Protein AF-A0A920LIP2-F1 (afdb_monomer_lite)

Structure (mmCIF, N/CA/C/O backbone):
data_AF-A0A920LIP2-F1
#
_entry.id   AF-A0A920LIP2-F1
#
loop_
_atom_site.group_PDB
_atom_site.id
_atom_site.type_symbol
_atom_site.label_atom_id
_atom_site.label_alt_id
_atom_site.label_comp_id
_atom_site.label_asym_id
_atom_site.label_entity_id
_atom_site.label_seq_id
_atom_site.pdbx_PDB_ins_code
_atom_site.Cartn_x
_atom_site.Cartn_y
_atom_site.Cartn_z
_atom_site.occupancy
_atom_site.B_iso_or_equiv
_atom_site.auth_seq_id
_atom_site.auth_comp_id
_atom_site.auth_asym_id
_atom_site.auth_atom_id
_atom_site.pdbx_PDB_model_num
ATOM 1 N N . MET A 1 1 ? -0.247 4.190 12.096 1.00 73.62 1 MET A N 1
ATOM 2 C CA . MET A 1 1 ? -0.375 3.241 13.227 1.00 73.62 1 MET A CA 1
ATOM 3 C C . MET A 1 1 ? -1.594 2.335 13.098 1.00 73.62 1 MET A C 1
ATOM 5 O O . MET A 1 1 ? -1.413 1.140 13.262 1.00 73.62 1 MET A 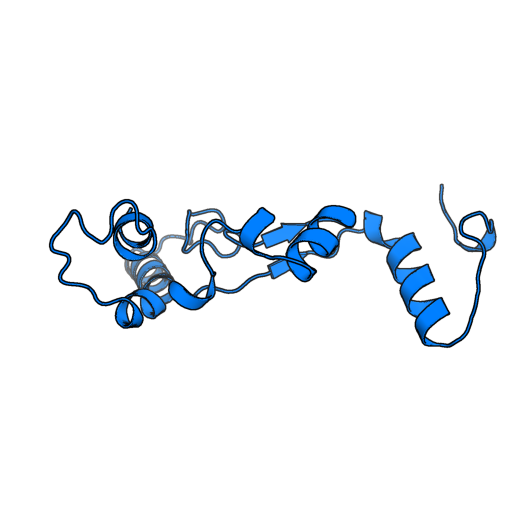O 1
ATOM 9 N N . LEU A 1 2 ? -2.782 2.845 12.743 1.00 88.94 2 LEU A N 1
ATOM 10 C CA . LEU A 1 2 ? -4.010 2.035 12.618 1.00 88.94 2 LEU A CA 1
ATOM 11 C C . LEU A 1 2 ? -3.880 0.755 11.755 1.00 88.94 2 LEU A C 1
ATOM 13 O O . LEU A 1 2 ? -4.236 -0.306 12.261 1.00 88.94 2 LEU A O 1
ATOM 17 N N . PRO A 1 3 ? -3.289 0.776 10.537 1.00 92.19 3 PRO A N 1
ATOM 18 C CA . PRO A 1 3 ? -3.136 -0.449 9.744 1.00 92.19 3 PRO A CA 1
ATOM 19 C C . PRO A 1 3 ? -2.330 -1.537 10.444 1.00 92.19 3 PRO A C 1
ATOM 21 O O . PRO A 1 3 ? -2.672 -2.708 10.366 1.00 92.19 3 PRO A O 1
ATOM 24 N N . THR A 1 4 ? -1.277 -1.150 11.169 1.00 93.44 4 THR A N 1
ATOM 25 C CA . THR A 1 4 ? -0.441 -2.086 11.925 1.00 93.44 4 THR A CA 1
ATOM 26 C C . THR A 1 4 ? -1.259 -2.827 12.981 1.00 93.44 4 THR A C 1
ATOM 28 O O . THR A 1 4 ? -1.069 -4.026 13.157 1.00 93.44 4 THR A O 1
ATOM 31 N N . LEU A 1 5 ? -2.151 -2.116 13.677 1.00 92.75 5 LEU A N 1
ATOM 32 C CA . LEU A 1 5 ? -2.963 -2.675 14.759 1.00 92.75 5 LEU A CA 1
ATOM 33 C C . LEU A 1 5 ? -4.027 -3.644 14.237 1.00 92.75 5 LEU A C 1
ATOM 35 O O . LEU A 1 5 ? -4.308 -4.637 14.891 1.00 92.75 5 LEU A O 1
ATOM 39 N N . ILE A 1 6 ? -4.579 -3.376 13.052 1.00 92.75 6 ILE A N 1
ATOM 40 C CA . ILE A 1 6 ? -5.665 -4.168 12.459 1.00 92.75 6 ILE A CA 1
ATOM 41 C C . ILE A 1 6 ? -5.133 -5.367 11.656 1.00 92.75 6 ILE A C 1
ATOM 43 O O . ILE A 1 6 ? -5.713 -6.453 11.697 1.00 92.75 6 ILE A O 1
ATOM 47 N N . LEU A 1 7 ? -4.046 -5.183 10.899 1.00 92.94 7 LEU A N 1
ATOM 48 C CA . LEU A 1 7 ? -3.582 -6.168 9.913 1.00 92.94 7 LEU A CA 1
ATOM 49 C C . LEU A 1 7 ? -2.562 -7.166 10.458 1.00 92.94 7 LEU A C 1
ATOM 51 O O . LEU A 1 7 ? -2.397 -8.226 9.864 1.00 92.94 7 LEU A O 1
ATOM 55 N N . LYS A 1 8 ? -1.861 -6.851 11.553 1.00 92.12 8 LYS A N 1
ATOM 56 C CA . LYS A 1 8 ? -0.850 -7.756 12.112 1.00 92.12 8 LYS A CA 1
ATOM 57 C C . LYS A 1 8 ? -1.410 -8.527 13.298 1.00 92.12 8 LYS A C 1
ATOM 59 O O . LYS A 1 8 ? -1.769 -7.929 14.312 1.00 92.12 8 LYS A O 1
ATOM 64 N N . ASP A 1 9 ? -1.360 -9.853 13.206 1.00 89.12 9 ASP A N 1
ATOM 65 C CA . ASP A 1 9 ? -1.885 -10.784 14.218 1.00 89.12 9 ASP A CA 1
ATOM 66 C C . ASP A 1 9 ? -1.311 -10.548 15.621 1.00 89.12 9 ASP A C 1
ATOM 68 O O . ASP A 1 9 ? -1.986 -10.729 16.630 1.00 89.12 9 ASP A O 1
ATOM 72 N N . MET A 1 10 ? -0.073 -10.051 15.699 1.00 89.81 10 MET A N 1
ATOM 73 C CA . MET A 1 10 ? 0.574 -9.703 16.967 1.00 89.81 10 MET A CA 1
ATOM 74 C C . MET A 1 10 ? -0.123 -8.568 17.748 1.00 89.81 10 MET A C 1
ATOM 76 O O . MET A 1 10 ? 0.168 -8.397 18.938 1.00 89.81 10 MET A O 1
ATOM 80 N N . TYR A 1 11 ? -0.989 -7.784 17.091 1.00 89.81 11 TYR A N 1
ATOM 81 C CA . TYR A 1 11 ? -1.704 -6.638 17.663 1.00 89.81 11 TYR A CA 1
ATOM 82 C C . TYR A 1 11 ? -3.228 -6.750 17.552 1.00 89.81 11 TYR A C 1
ATOM 84 O O . TYR A 1 11 ? -3.909 -6.309 18.473 1.00 89.81 11 TYR A O 1
ATOM 92 N N . SER A 1 12 ? -3.765 -7.345 16.485 1.00 87.06 12 SER A N 1
ATOM 93 C CA . SER A 1 12 ? -5.210 -7.339 16.202 1.00 87.06 12 SER A CA 1
ATOM 94 C C . SER A 1 12 ? -6.065 -8.014 17.277 1.00 87.06 12 SER A C 1
ATOM 96 O O . SER A 1 12 ? -7.210 -7.624 17.467 1.00 87.06 12 SER A O 1
ATOM 98 N N . GLY A 1 13 ? -5.508 -8.970 18.029 1.00 86.62 13 GLY A N 1
ATOM 99 C CA . GLY A 1 13 ? -6.180 -9.603 19.172 1.00 86.62 13 GLY A CA 1
ATOM 100 C C . GLY A 1 13 ? -5.956 -8.922 20.529 1.00 86.62 13 GLY A C 1
ATOM 101 O O . GLY A 1 13 ? -6.437 -9.426 21.539 1.00 86.62 13 GLY A O 1
ATOM 102 N N . LYS A 1 14 ? -5.185 -7.827 20.591 1.00 91.69 14 LYS A N 1
ATOM 103 C CA . LYS A 1 14 ? -4.798 -7.162 21.855 1.00 91.69 14 LYS A CA 1
ATOM 104 C C . LYS A 1 14 ? -5.561 -5.874 22.140 1.00 91.69 14 LYS A C 1
ATOM 106 O O . LYS A 1 14 ? -5.455 -5.349 23.245 1.00 91.69 14 LYS A O 1
ATOM 111 N N . TYR A 1 15 ? -6.279 -5.355 21.153 1.00 88.38 15 TYR A N 1
ATOM 112 C CA . TYR A 1 15 ? -6.976 -4.082 21.243 1.00 88.38 15 TYR A CA 1
ATOM 113 C C . TYR A 1 15 ? -8.390 -4.235 20.709 1.00 88.38 15 TYR A C 1
ATOM 115 O O . TYR A 1 15 ? -8.603 -4.913 19.706 1.00 88.38 15 TYR A O 1
ATOM 123 N N . ASP A 1 16 ? -9.333 -3.569 21.366 1.00 87.88 16 ASP A N 1
ATOM 124 C CA . ASP A 1 16 ? -10.664 -3.368 20.814 1.00 87.88 16 ASP A CA 1
ATOM 125 C C . ASP A 1 16 ? -10.597 -2.227 19.791 1.00 87.88 16 ASP A C 1
ATOM 127 O O . ASP A 1 16 ? -10.220 -1.099 20.123 1.00 87.88 16 ASP A O 1
ATOM 131 N N . ILE A 1 17 ? -10.857 -2.544 18.523 1.00 88.50 17 ILE A N 1
ATOM 132 C CA . ILE A 1 17 ? -10.735 -1.613 17.400 1.00 88.50 17 ILE A CA 1
ATOM 133 C C . ILE A 1 17 ? -12.087 -1.553 16.700 1.00 88.50 17 ILE A C 1
ATOM 135 O O . ILE A 1 17 ? -12.544 -2.535 16.125 1.00 88.50 17 ILE A O 1
ATOM 139 N N . SER A 1 18 ? -12.695 -0.370 16.695 1.00 90.25 18 SER A N 1
ATOM 140 C CA . SER A 1 18 ? -14.011 -0.120 16.095 1.00 90.25 18 SER A CA 1
ATOM 141 C C . SER A 1 18 ? -14.004 -0.004 14.567 1.00 90.25 18 SER A C 1
ATOM 143 O O . SER A 1 18 ? -15.043 0.259 13.973 1.00 90.25 18 SER A O 1
ATOM 145 N N . ILE A 1 19 ? -12.843 -0.173 13.933 1.00 89.88 19 ILE A N 1
ATOM 146 C CA . ILE A 1 19 ? -12.659 -0.093 12.483 1.00 89.88 19 ILE A CA 1
ATOM 147 C C . ILE A 1 19 ? -12.437 -1.507 11.953 1.00 89.88 19 ILE A C 1
ATOM 149 O O . ILE A 1 19 ? -11.487 -2.191 12.343 1.00 89.88 19 ILE A O 1
ATOM 153 N N . SER A 1 20 ? -13.292 -1.928 11.030 1.00 90.81 20 SER A N 1
ATOM 154 C CA . SER A 1 20 ? -13.184 -3.211 10.343 1.00 90.81 20 SER A CA 1
ATOM 155 C C . SER A 1 20 ? -12.044 -3.233 9.315 1.00 90.81 20 SER A C 1
ATOM 157 O O . SER A 1 20 ? -11.561 -2.203 8.835 1.00 90.81 20 SER A O 1
ATOM 159 N N . LYS A 1 21 ? -11.625 -4.442 8.918 1.00 89.62 21 LYS A N 1
ATOM 160 C CA . LYS A 1 21 ? -10.632 -4.624 7.844 1.00 89.62 21 LYS A CA 1
ATOM 161 C C . LYS A 1 21 ? -11.108 -4.055 6.504 1.00 89.62 21 LYS A C 1
ATOM 163 O O . LYS A 1 21 ? -10.290 -3.546 5.748 1.00 89.62 21 LYS A O 1
ATOM 168 N N . ASP A 1 22 ? -12.406 -4.116 6.214 1.00 92.69 22 ASP A N 1
ATOM 169 C CA . ASP A 1 22 ? -12.951 -3.590 4.959 1.00 92.69 22 ASP A CA 1
ATOM 170 C C . ASP A 1 22 ? -12.967 -2.061 4.923 1.00 92.69 22 ASP A C 1
ATOM 172 O O . ASP A 1 22 ? -12.654 -1.474 3.889 1.00 92.69 22 ASP A O 1
ATOM 176 N N . GLU A 1 23 ? -13.240 -1.399 6.049 1.00 94.12 23 GLU A N 1
ATOM 177 C CA . GLU A 1 23 ? -13.163 0.064 6.141 1.00 94.12 23 GLU A CA 1
ATOM 178 C C . GLU A 1 23 ? -11.741 0.587 5.914 1.00 94.12 23 GLU A C 1
ATOM 180 O O . GLU A 1 23 ? -11.558 1.678 5.365 1.00 94.12 23 GLU A O 1
ATOM 185 N N . LEU A 1 24 ? -10.728 -0.211 6.266 1.00 94.56 24 LEU A N 1
ATOM 186 C CA . LEU A 1 24 ? -9.322 0.133 6.075 1.00 94.56 24 LEU A CA 1
ATOM 187 C C . LEU A 1 24 ? -8.957 0.345 4.596 1.00 94.56 24 LEU A C 1
ATOM 189 O O . LEU A 1 24 ? -8.057 1.135 4.303 1.00 94.56 24 LEU A O 1
ATOM 193 N N . LYS A 1 25 ? -9.707 -0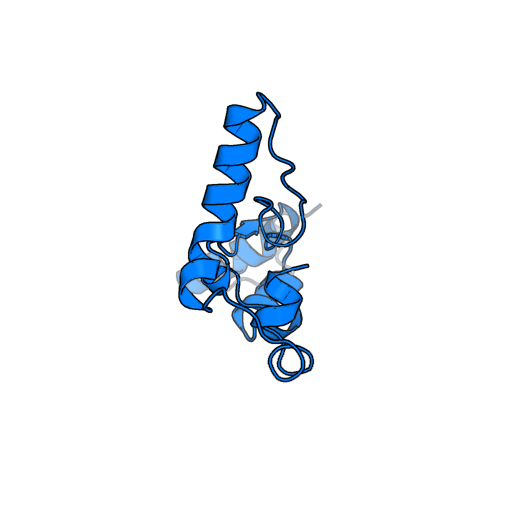.251 3.658 1.00 96.00 25 LYS A N 1
ATOM 194 C CA . LYS A 1 25 ? -9.547 -0.032 2.210 1.00 96.00 25 LYS A CA 1
ATOM 195 C C . LYS A 1 25 ? -9.789 1.419 1.787 1.00 96.00 25 LYS A C 1
ATOM 197 O O . LYS A 1 25 ? -9.370 1.815 0.707 1.00 96.00 25 LYS A O 1
ATOM 202 N N . ASN A 1 26 ? -10.427 2.237 2.623 1.00 96.25 26 ASN A N 1
ATOM 203 C CA . ASN A 1 26 ? -10.642 3.658 2.339 1.00 96.25 26 ASN A CA 1
ATOM 204 C C . ASN A 1 26 ? -9.499 4.553 2.840 1.00 96.25 26 ASN A C 1
ATOM 206 O O . ASN A 1 26 ? -9.516 5.763 2.606 1.00 96.25 26 ASN A O 1
ATOM 210 N N . LEU A 1 27 ? -8.498 3.994 3.529 1.00 96.50 27 LEU A N 1
ATOM 211 C CA . LEU A 1 27 ? -7.499 4.775 4.256 1.00 96.50 27 LEU A CA 1
ATOM 212 C C . LEU A 1 27 ? -6.677 5.698 3.349 1.00 96.50 27 LEU A C 1
ATOM 214 O O . LEU A 1 27 ? -6.460 6.858 3.704 1.00 96.50 27 LEU A O 1
ATOM 218 N N . LYS A 1 28 ? -6.236 5.215 2.179 1.00 96.94 28 LYS A N 1
ATOM 219 C CA . LYS A 1 28 ? -5.524 6.059 1.207 1.00 96.94 28 LYS A CA 1
ATOM 220 C C . LYS A 1 28 ? -6.389 7.235 0.752 1.00 96.94 28 LYS A C 1
ATOM 222 O O . LYS A 1 28 ? -5.933 8.374 0.807 1.00 96.94 28 LYS A O 1
ATOM 227 N N . THR A 1 29 ? -7.631 6.966 0.355 1.00 97.56 29 THR A N 1
ATOM 228 C CA . THR A 1 29 ? -8.581 7.990 -0.104 1.00 97.56 29 THR A CA 1
ATOM 229 C C . THR A 1 29 ? -8.833 9.044 0.969 1.00 97.56 29 THR A C 1
ATOM 231 O O . THR A 1 29 ? -8.770 10.234 0.678 1.00 97.56 29 THR A O 1
ATOM 234 N N . ILE A 1 30 ? -9.041 8.624 2.220 1.00 96.75 30 ILE A N 1
ATOM 235 C CA . ILE A 1 30 ? -9.248 9.535 3.354 1.00 96.75 30 ILE A CA 1
ATOM 236 C C . ILE A 1 30 ? -8.004 10.395 3.604 1.00 96.75 30 ILE A C 1
ATOM 238 O O . ILE A 1 30 ? -8.131 11.594 3.843 1.00 96.75 30 ILE A O 1
ATOM 242 N N . SER A 1 31 ? -6.801 9.815 3.523 1.00 97.06 31 SER A N 1
ATOM 243 C CA . SER A 1 31 ? -5.560 10.583 3.678 1.00 97.06 31 SER A CA 1
ATOM 244 C C . SER A 1 31 ? -5.414 11.654 2.598 1.00 97.06 31 SER A C 1
ATOM 246 O O . SER A 1 31 ? -5.052 12.782 2.918 1.00 97.06 31 SER A O 1
ATOM 248 N N . LEU A 1 32 ? -5.710 11.312 1.339 1.00 97.44 32 LEU A N 1
ATOM 249 C CA . LEU A 1 32 ? -5.659 12.257 0.222 1.00 97.44 32 LEU A CA 1
ATOM 250 C C . LEU A 1 32 ? -6.712 13.361 0.367 1.00 97.44 32 LEU A C 1
ATOM 252 O O . LEU A 1 32 ? -6.396 14.524 0.148 1.00 97.44 32 LEU A O 1
ATOM 256 N N . LEU A 1 33 ? -7.933 13.011 0.784 1.00 98.12 33 LEU A N 1
ATOM 257 C CA . LEU A 1 33 ? -8.999 13.977 1.052 1.00 98.12 33 LEU A CA 1
ATOM 258 C C . LEU A 1 33 ? -8.610 14.955 2.168 1.00 98.12 33 LEU A C 1
ATOM 260 O O . LEU A 1 33 ? -8.861 16.150 2.056 1.00 98.12 33 LEU A O 1
ATOM 264 N N . LEU A 1 34 ? -7.987 14.465 3.241 1.00 97.62 34 LEU A N 1
ATOM 265 C CA . LEU A 1 34 ? -7.511 15.321 4.325 1.00 97.62 34 LEU A CA 1
ATOM 266 C C . LEU A 1 34 ? -6.427 16.293 3.840 1.00 97.62 34 LEU A C 1
ATOM 268 O O . LEU A 1 34 ? -6.464 17.467 4.197 1.00 97.62 34 LEU A O 1
ATOM 272 N N . ASP A 1 35 ? -5.472 15.814 3.040 1.00 97.88 35 ASP A N 1
ATOM 273 C CA . ASP A 1 35 ? -4.442 16.663 2.434 1.00 97.88 35 ASP A CA 1
ATOM 274 C C . ASP A 1 35 ? -5.058 17.750 1.539 1.00 97.88 35 ASP A C 1
ATOM 276 O O . ASP A 1 35 ? -4.666 18.912 1.644 1.00 97.88 35 ASP A O 1
ATOM 280 N N . ASP A 1 36 ? -6.066 17.397 0.737 1.00 97.62 36 ASP A N 1
ATOM 281 C CA . ASP A 1 36 ? -6.799 18.322 -0.134 1.00 97.62 36 ASP A CA 1
ATOM 282 C C . ASP A 1 36 ? -7.542 19.408 0.664 1.00 97.62 36 ASP A C 1
ATOM 284 O O . ASP A 1 36 ? -7.348 20.600 0.427 1.00 97.62 36 ASP A O 1
ATOM 288 N N . ILE A 1 37 ? -8.295 19.016 1.702 1.00 98.31 37 ILE A N 1
ATOM 289 C CA . ILE A 1 37 ? -8.999 19.946 2.608 1.00 98.31 37 ILE A CA 1
ATOM 290 C C . ILE A 1 37 ? -8.023 20.918 3.284 1.00 98.31 37 ILE A C 1
ATOM 292 O O . ILE A 1 37 ? -8.336 22.094 3.475 1.00 98.31 37 ILE A O 1
ATOM 296 N N . LEU A 1 38 ? -6.837 20.435 3.660 1.00 97.69 38 LEU A N 1
ATOM 297 C CA . LEU A 1 38 ? -5.799 21.242 4.300 1.00 97.69 38 LEU A CA 1
ATOM 298 C C . LEU A 1 38 ? -4.959 22.054 3.301 1.00 97.69 38 LEU A C 1
ATOM 300 O O . LEU A 1 38 ? -4.033 22.747 3.726 1.00 97.69 38 LEU A O 1
ATOM 304 N N . ASN A 1 39 ? -5.252 21.968 1.997 1.00 97.44 39 ASN A N 1
ATOM 305 C CA . ASN A 1 39 ? -4.461 22.553 0.916 1.00 97.44 39 ASN A CA 1
ATOM 306 C C . ASN A 1 39 ? -2.965 22.192 1.025 1.00 97.44 39 ASN A C 1
ATOM 308 O O . ASN A 1 39 ? -2.068 23.027 0.866 1.00 97.44 39 ASN A O 1
ATOM 312 N N . ARG A 1 40 ? -2.692 20.930 1.365 1.00 97.38 40 ARG A N 1
ATOM 313 C CA . ARG A 1 40 ? -1.355 20.377 1.569 1.00 97.38 40 ARG A CA 1
ATOM 314 C C . ARG A 1 40 ? -1.038 19.389 0.459 1.00 97.38 40 ARG A C 1
ATOM 316 O O . ARG A 1 40 ? -1.844 18.536 0.114 1.00 97.38 40 ARG A O 1
ATOM 323 N N . GLN A 1 41 ? 0.184 19.444 -0.064 1.00 97.19 41 GLN A N 1
ATOM 324 C CA . GLN A 1 41 ? 0.638 18.421 -1.000 1.00 97.19 41 GLN A CA 1
ATOM 325 C C . GLN A 1 41 ? 0.797 17.064 -0.282 1.00 97.19 41 GLN A C 1
ATOM 327 O O . GLN A 1 41 ? 1.518 17.003 0.721 1.00 97.19 41 GLN A O 1
ATOM 332 N N . PRO A 1 42 ? 0.211 15.968 -0.803 1.00 97.12 42 PRO A N 1
ATOM 333 C CA . PRO A 1 42 ? 0.373 14.649 -0.207 1.00 97.12 42 PRO A CA 1
ATOM 334 C C . PRO A 1 42 ? 1.828 14.181 -0.190 1.00 97.12 42 PRO A C 1
ATOM 336 O O . PRO A 1 42 ? 2.557 14.279 -1.186 1.00 97.12 42 PRO A O 1
ATOM 339 N N . ASN A 1 43 ? 2.254 13.596 0.930 1.00 97.38 43 ASN A N 1
ATOM 340 C CA . ASN A 1 43 ? 3.578 12.994 1.029 1.00 97.38 43 ASN A CA 1
ATOM 341 C C . ASN A 1 43 ? 3.594 11.628 0.326 1.00 97.38 43 ASN A C 1
ATOM 343 O O . ASN A 1 43 ? 3.109 10.620 0.843 1.00 97.38 43 ASN A O 1
ATOM 347 N N . LYS A 1 44 ? 4.247 11.571 -0.837 1.00 96.56 44 LYS A N 1
ATOM 348 C CA . LYS A 1 44 ? 4.362 10.352 -1.653 1.00 96.56 44 LYS A CA 1
ATOM 349 C C . LYS A 1 44 ? 5.036 9.180 -0.928 1.00 96.56 44 LYS A C 1
ATOM 351 O O . LYS A 1 44 ? 4.805 8.041 -1.312 1.00 96.56 44 LYS A O 1
ATOM 356 N N . HIS A 1 45 ? 5.844 9.426 0.100 1.00 96.38 45 HIS A N 1
ATOM 357 C CA . HIS A 1 45 ? 6.562 8.394 0.861 1.00 96.38 45 HIS A CA 1
ATOM 358 C C . HIS A 1 45 ? 5.929 8.093 2.222 1.00 96.38 45 HIS A C 1
ATOM 360 O O . HIS A 1 45 ? 6.508 7.356 3.020 1.00 96.38 45 HIS A O 1
ATOM 366 N N . GLN A 1 46 ? 4.755 8.661 2.510 1.00 96.50 46 GLN A N 1
ATOM 367 C CA . GLN A 1 46 ? 4.066 8.416 3.768 1.00 96.50 46 GLN A CA 1
ATOM 368 C C . GLN A 1 46 ? 3.799 6.913 3.947 1.00 96.50 46 GLN A C 1
ATOM 370 O O . GLN A 1 46 ? 3.266 6.284 3.029 1.00 96.50 46 GLN A O 1
ATOM 375 N N . PRO A 1 47 ? 4.133 6.321 5.111 1.00 96.06 47 PRO A N 1
ATOM 376 C CA . PRO A 1 47 ? 3.871 4.910 5.361 1.00 96.06 47 PRO A CA 1
ATOM 377 C C . PRO A 1 47 ? 2.405 4.562 5.109 1.00 96.06 47 PRO A C 1
ATOM 379 O O . PRO A 1 47 ? 1.514 5.324 5.493 1.00 96.06 47 PRO A O 1
ATOM 382 N N . TYR A 1 48 ? 2.167 3.396 4.507 1.00 96.19 48 TYR A N 1
ATOM 383 C CA . TYR A 1 48 ? 0.853 2.908 4.079 1.00 96.19 48 TYR A CA 1
ATOM 384 C C . TYR A 1 48 ? 0.233 3.713 2.924 1.00 96.19 48 TYR A C 1
ATOM 386 O O . TYR A 1 48 ? 0.070 3.185 1.833 1.00 96.19 48 TYR A O 1
ATOM 394 N N . VAL A 1 49 ? -0.105 4.982 3.119 1.00 97.19 49 VAL A N 1
ATOM 395 C CA . VAL A 1 49 ? -0.971 5.738 2.187 1.00 97.19 49 VAL A CA 1
ATOM 396 C C . VAL A 1 49 ? -0.228 6.462 1.067 1.00 97.19 49 VAL A C 1
ATOM 398 O O . VAL A 1 49 ? -0.835 6.824 0.059 1.00 97.19 49 VAL A O 1
ATOM 401 N N . GLY A 1 50 ? 1.083 6.657 1.219 1.00 97.06 50 GLY A N 1
ATOM 402 C CA . GLY A 1 50 ? 1.908 7.335 0.233 1.00 97.06 50 GLY A CA 1
ATOM 403 C C . GLY A 1 50 ? 1.896 6.610 -1.109 1.00 97.06 50 GLY A C 1
ATOM 404 O O . GLY A 1 50 ? 1.907 5.380 -1.190 1.00 97.06 50 GLY A O 1
ATOM 405 N N . ASP A 1 51 ? 1.913 7.381 -2.191 1.00 94.94 51 ASP A N 1
ATOM 406 C CA . ASP A 1 51 ? 1.898 6.844 -3.549 1.00 94.94 51 ASP A CA 1
ATOM 407 C C . ASP A 1 51 ? 3.071 5.918 -3.883 1.00 94.94 51 ASP A C 1
ATOM 409 O O . ASP A 1 51 ? 2.944 5.086 -4.779 1.00 94.94 51 ASP A O 1
ATOM 413 N N . ASN A 1 52 ? 4.191 6.067 -3.182 1.00 95.19 52 ASN A N 1
ATOM 414 C CA . ASN A 1 52 ? 5.396 5.260 -3.321 1.00 95.19 52 ASN A CA 1
ATOM 415 C C . ASN A 1 52 ? 5.601 4.304 -2.132 1.00 95.19 52 ASN A C 1
ATOM 417 O O . ASN A 1 52 ? 6.660 3.692 -2.034 1.00 95.19 52 ASN A O 1
ATOM 421 N N . ALA A 1 53 ? 4.623 4.163 -1.227 1.00 95.25 53 ALA A N 1
ATOM 422 C CA . ALA A 1 53 ? 4.751 3.322 -0.032 1.00 95.25 53 ALA A CA 1
ATOM 423 C C . ALA A 1 53 ? 4.949 1.830 -0.359 1.00 95.25 53 ALA A C 1
ATOM 425 O O . ALA A 1 53 ? 5.582 1.114 0.412 1.00 95.25 53 ALA A O 1
ATOM 426 N N . PHE A 1 54 ? 4.443 1.389 -1.515 1.00 94.69 54 PHE A N 1
ATOM 427 C CA . PHE A 1 54 ? 4.584 0.031 -2.058 1.00 94.69 54 PHE A CA 1
ATOM 428 C C . PHE A 1 54 ? 5.210 0.058 -3.461 1.00 94.69 54 PHE A C 1
ATOM 430 O O . PHE A 1 54 ? 4.844 -0.719 -4.348 1.00 94.69 54 PHE A O 1
ATOM 437 N N . ALA A 1 55 ? 6.102 1.026 -3.695 1.00 92.19 55 ALA A N 1
ATOM 438 C CA . ALA A 1 55 ? 6.853 1.115 -4.935 1.00 92.19 55 ALA A CA 1
ATOM 439 C C . ALA A 1 55 ? 8.140 0.291 -4.841 1.00 92.19 55 ALA A C 1
ATOM 441 O O . ALA A 1 55 ? 9.000 0.554 -4.002 1.00 92.19 55 ALA A O 1
ATOM 442 N N . HIS A 1 56 ? 8.303 -0.654 -5.761 1.00 89.19 56 HIS A N 1
ATOM 443 C CA . HIS A 1 56 ? 9.489 -1.496 -5.874 1.00 89.19 56 HIS A CA 1
ATOM 444 C C . HIS A 1 56 ? 10.255 -1.110 -7.134 1.00 89.19 56 HIS A C 1
ATOM 446 O O . HIS A 1 56 ? 9.706 -1.132 -8.237 1.00 89.19 56 HIS A O 1
ATOM 452 N N . LYS A 1 57 ? 11.525 -0.731 -6.977 1.00 78.81 57 LYS A N 1
ATOM 453 C CA . LYS A 1 57 ? 12.403 -0.322 -8.079 1.00 78.81 57 LYS A CA 1
ATOM 454 C C . LYS A 1 57 ? 13.551 -1.321 -8.222 1.00 78.81 57 LYS A C 1
ATOM 456 O O . LYS A 1 57 ? 14.305 -1.513 -7.274 1.00 78.81 57 LYS A O 1
ATOM 461 N N . GLY A 1 58 ? 13.732 -1.872 -9.423 1.00 63.19 58 GLY A N 1
ATOM 462 C CA . GLY A 1 58 ? 14.958 -2.584 -9.817 1.00 63.19 58 GLY A CA 1
ATOM 463 C C . GLY A 1 58 ? 14.832 -4.100 -10.019 1.00 63.19 58 GLY A C 1
ATOM 464 O O . GLY A 1 58 ? 14.036 -4.766 -9.369 1.00 63.19 58 GLY A O 1
ATOM 465 N N . GLY A 1 59 ? 15.666 -4.630 -10.921 1.00 68.75 59 GLY A N 1
ATOM 466 C CA . GLY A 1 59 ? 15.668 -6.009 -11.439 1.00 68.75 59 GLY A CA 1
ATOM 467 C C . GLY A 1 59 ? 15.340 -7.131 -10.440 1.00 68.75 59 GLY A C 1
ATOM 468 O O . GLY A 1 59 ? 14.191 -7.567 -10.364 1.00 68.75 59 GLY A O 1
ATOM 469 N N . LEU A 1 60 ? 16.333 -7.645 -9.700 1.00 63.22 60 LEU A N 1
ATOM 470 C CA . LEU A 1 60 ? 16.164 -8.832 -8.838 1.00 63.22 60 LEU A CA 1
ATOM 471 C C . LEU A 1 60 ? 15.086 -8.644 -7.751 1.00 63.22 60 LEU A C 1
ATOM 473 O O . LEU A 1 60 ? 14.340 -9.575 -7.4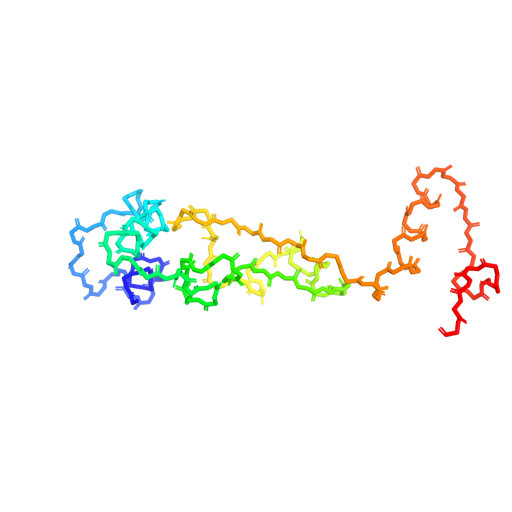60 1.00 63.22 60 LEU A O 1
ATOM 477 N N . HIS A 1 61 ? 14.956 -7.434 -7.195 1.00 67.69 61 HIS A N 1
ATOM 478 C CA . HIS A 1 61 ? 13.950 -7.121 -6.172 1.00 67.69 61 HIS A CA 1
ATOM 479 C C . HIS A 1 61 ? 12.521 -7.232 -6.717 1.00 67.69 61 HIS A C 1
ATOM 481 O O . HIS A 1 61 ? 11.650 -7.781 -6.049 1.00 67.69 61 HIS A O 1
ATOM 487 N N . VAL A 1 62 ? 12.280 -6.793 -7.957 1.00 72.62 62 VAL A N 1
ATOM 488 C CA . VAL A 1 62 ? 10.982 -6.984 -8.621 1.00 72.62 62 VAL A CA 1
ATOM 489 C C . VAL A 1 62 ? 10.697 -8.469 -8.836 1.00 72.62 62 VAL A C 1
ATOM 491 O O . VAL A 1 62 ? 9.573 -8.906 -8.613 1.00 72.62 62 VAL A O 1
ATOM 494 N N . SER A 1 63 ? 11.708 -9.260 -9.204 1.00 69.69 63 SER A N 1
ATOM 495 C CA . SER A 1 63 ? 11.542 -10.709 -9.401 1.00 69.69 63 SER A CA 1
ATOM 496 C C . SER A 1 63 ? 11.134 -11.420 -8.107 1.00 69.69 63 SER A C 1
ATOM 498 O O . SER A 1 63 ? 10.259 -12.285 -8.124 1.00 69.69 63 SER A O 1
ATOM 500 N N . ALA A 1 64 ? 11.721 -11.025 -6.975 1.00 73.00 64 ALA A N 1
ATOM 501 C CA . ALA A 1 64 ? 11.364 -11.566 -5.669 1.00 73.00 64 ALA A CA 1
ATOM 502 C C . ALA A 1 64 ? 9.943 -11.163 -5.240 1.00 73.00 64 ALA A C 1
ATOM 504 O O . ALA A 1 64 ? 9.172 -12.034 -4.849 1.00 73.00 64 ALA A O 1
ATOM 505 N N . VAL A 1 65 ? 9.557 -9.892 -5.417 1.00 79.56 65 VAL A N 1
ATOM 506 C CA . VAL A 1 65 ? 8.189 -9.415 -5.137 1.00 79.56 65 VAL A CA 1
ATOM 507 C C . VAL A 1 65 ? 7.147 -10.119 -6.009 1.00 79.56 65 VAL A C 1
ATOM 509 O O . VAL A 1 65 ? 6.063 -10.427 -5.531 1.00 79.56 65 VAL A O 1
ATOM 512 N N . MET A 1 66 ? 7.456 -10.396 -7.279 1.00 77.69 66 MET A N 1
ATOM 513 C CA . MET A 1 66 ? 6.543 -11.126 -8.169 1.00 77.69 66 MET A CA 1
ATOM 514 C C . MET A 1 66 ? 6.370 -12.592 -7.762 1.00 77.69 66 MET A C 1
ATOM 516 O O . MET A 1 66 ? 5.295 -13.152 -7.960 1.00 77.69 66 MET A O 1
ATOM 520 N N . LYS A 1 67 ? 7.417 -13.217 -7.206 1.00 84.56 67 LYS A N 1
ATOM 521 C CA . LYS A 1 67 ? 7.371 -14.607 -6.739 1.00 84.56 67 LYS A CA 1
ATOM 522 C C . LYS A 1 67 ? 6.662 -14.734 -5.393 1.00 84.56 67 LYS A C 1
ATOM 524 O O . LYS A 1 67 ? 5.837 -15.625 -5.223 1.00 84.56 67 LYS A O 1
ATOM 529 N N . ASP A 1 68 ? 7.002 -13.863 -4.451 1.00 87.06 68 ASP A N 1
ATOM 530 C CA . ASP A 1 68 ? 6.387 -13.797 -3.131 1.00 87.06 68 ASP A CA 1
ATOM 531 C C . ASP A 1 68 ? 6.429 -12.350 -2.605 1.00 87.06 68 ASP A C 1
ATOM 533 O O . ASP A 1 68 ? 7.454 -11.914 -2.064 1.00 87.06 68 ASP A O 1
ATOM 537 N N . PRO A 1 69 ? 5.319 -11.596 -2.721 1.00 87.94 69 PRO A N 1
ATOM 538 C CA . PRO A 1 69 ? 5.254 -10.214 -2.260 1.00 87.94 69 PRO A CA 1
ATOM 539 C C . PRO A 1 69 ? 5.567 -10.039 -0.770 1.00 87.94 69 PRO A C 1
ATOM 541 O O . PRO A 1 69 ? 6.088 -8.994 -0.383 1.00 87.94 69 PRO A O 1
ATOM 544 N N . SER A 1 70 ? 5.308 -11.052 0.066 1.00 88.06 70 SER A N 1
ATOM 545 C CA . SER A 1 70 ? 5.492 -10.959 1.523 1.00 88.06 70 SER A CA 1
ATOM 546 C C . SER A 1 70 ? 6.953 -10.753 1.943 1.00 88.06 70 SER A C 1
ATOM 548 O O . SER A 1 70 ? 7.228 -10.270 3.040 1.00 88.06 70 SER A O 1
ATOM 550 N N . THR A 1 71 ? 7.896 -11.050 1.043 1.00 86.06 71 THR A N 1
ATOM 551 C CA . THR A 1 71 ? 9.336 -10.862 1.265 1.00 86.06 71 THR A CA 1
ATOM 552 C C . THR A 1 71 ? 9.756 -9.391 1.352 1.00 86.06 71 THR A C 1
ATOM 554 O O . THR A 1 71 ? 10.748 -9.081 2.010 1.00 86.06 71 THR A O 1
ATOM 557 N N . TYR A 1 72 ? 8.995 -8.477 0.739 1.00 87.81 72 TYR A N 1
ATOM 558 C CA . TYR A 1 72 ? 9.281 -7.033 0.741 1.00 87.81 72 TYR A CA 1
ATOM 559 C C . TYR A 1 72 ? 8.068 -6.169 1.106 1.00 87.81 72 TYR A C 1
ATOM 561 O O . TYR A 1 72 ? 8.206 -4.964 1.324 1.00 87.81 72 TYR A O 1
ATOM 569 N N . GLU A 1 73 ? 6.878 -6.760 1.205 1.00 92.81 73 GLU A N 1
ATOM 570 C CA . GLU A 1 73 ? 5.653 -6.080 1.607 1.00 92.81 73 GLU A CA 1
ATOM 571 C C . GLU A 1 73 ? 5.189 -6.586 2.967 1.00 92.81 73 GLU A C 1
ATOM 573 O O . GLU A 1 73 ? 4.787 -7.730 3.145 1.00 92.81 73 GLU A O 1
ATOM 578 N N . HIS A 1 74 ? 5.218 -5.689 3.947 1.00 93.44 74 HIS A N 1
ATOM 579 C CA . HIS A 1 74 ? 4.825 -5.985 5.323 1.00 93.44 74 HIS A CA 1
ATOM 580 C C . HIS A 1 74 ? 3.307 -6.158 5.509 1.00 93.44 74 HIS A C 1
ATOM 582 O O . HIS A 1 74 ? 2.886 -6.648 6.555 1.00 93.44 74 HIS A O 1
ATOM 588 N N . VAL A 1 75 ? 2.506 -5.711 4.537 1.00 95.06 75 VAL A N 1
ATOM 589 C CA . VAL A 1 75 ? 1.057 -5.928 4.387 1.00 95.06 75 VAL A CA 1
ATOM 590 C C . VAL A 1 75 ? 0.713 -5.884 2.896 1.00 95.06 75 VAL A C 1
ATOM 592 O O . VAL A 1 75 ? 1.472 -5.302 2.119 1.00 95.06 75 VAL A O 1
ATOM 595 N N . LYS A 1 76 ? -0.441 -6.425 2.492 1.00 95.25 76 LYS A N 1
ATOM 596 C CA . LYS A 1 76 ? -0.928 -6.253 1.118 1.00 95.25 76 LYS A CA 1
ATOM 597 C C . LYS A 1 76 ? -1.384 -4.801 0.907 1.00 95.25 76 LYS A C 1
ATOM 599 O O . LYS A 1 76 ? -2.152 -4.295 1.730 1.00 95.25 76 LYS A O 1
ATOM 604 N N . PRO A 1 77 ? -0.947 -4.110 -0.159 1.00 96.12 77 PRO A N 1
ATOM 605 C CA . PRO A 1 77 ? -1.365 -2.733 -0.413 1.00 96.12 77 PRO A CA 1
ATOM 606 C C . PRO A 1 77 ? -2.874 -2.599 -0.650 1.00 96.12 77 PRO A C 1
ATOM 608 O O . PRO A 1 77 ? -3.446 -1.555 -0.353 1.00 96.12 77 PRO A O 1
ATOM 611 N N . GLU A 1 78 ? -3.543 -3.642 -1.134 1.00 95.88 78 GLU A N 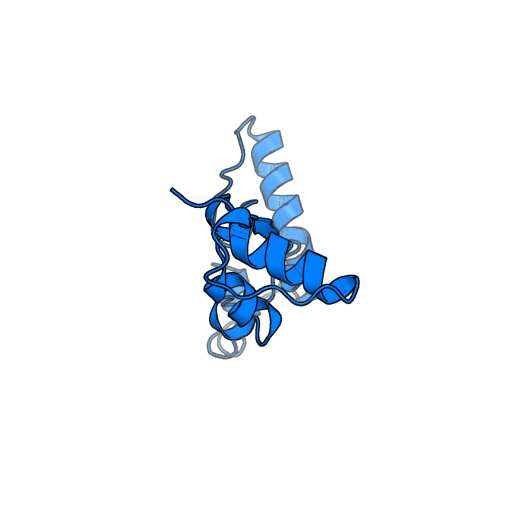1
ATOM 612 C CA . GLU A 1 78 ? -4.981 -3.611 -1.399 1.00 95.88 78 GLU A CA 1
ATOM 613 C C . GLU A 1 78 ? -5.810 -3.530 -0.103 1.00 95.88 78 GLU A C 1
ATOM 615 O O . GLU A 1 78 ? -6.883 -2.928 -0.097 1.00 95.88 78 GLU A O 1
ATOM 620 N N . ASP A 1 79 ? -5.288 -4.047 1.016 1.00 95.75 79 ASP A N 1
ATOM 621 C CA . ASP A 1 79 ? -5.972 -4.056 2.321 1.00 95.75 79 ASP A CA 1
ATOM 622 C C . ASP A 1 79 ? -6.104 -2.650 2.942 1.00 95.75 79 ASP A C 1
ATOM 624 O O . ASP A 1 79 ? -6.873 -2.446 3.878 1.00 95.75 79 ASP A O 1
ATOM 628 N N . ILE A 1 80 ? -5.356 -1.668 2.430 1.00 96.25 80 ILE A N 1
ATOM 629 C CA . ILE A 1 80 ? -5.364 -0.270 2.901 1.00 96.25 80 ILE A CA 1
ATOM 630 C C . ILE A 1 80 ? -5.784 0.729 1.805 1.00 96.25 80 ILE A C 1
ATOM 632 O O . ILE A 1 80 ? -5.622 1.944 1.964 1.00 96.25 80 ILE A O 1
ATOM 636 N N . GLY A 1 81 ? -6.274 0.229 0.665 1.00 95.81 81 GLY A N 1
ATOM 637 C CA . GLY A 1 81 ? -6.691 1.066 -0.464 1.00 95.81 81 GLY A CA 1
ATOM 638 C C . GLY A 1 81 ? -5.551 1.636 -1.297 1.00 95.81 81 GLY A C 1
ATOM 639 O O . GLY A 1 81 ? -5.734 2.638 -1.988 1.00 95.81 81 GLY A O 1
ATOM 640 N N . ASN A 1 82 ? -4.357 1.058 -1.206 1.00 96.88 82 ASN A N 1
ATOM 641 C CA . ASN A 1 82 ? -3.227 1.431 -2.045 1.00 96.88 82 ASN A CA 1
ATOM 642 C C . ASN A 1 82 ? -2.967 0.340 -3.087 1.00 96.88 82 ASN A C 1
ATOM 644 O O . ASN A 1 82 ? -3.684 -0.654 -3.184 1.00 96.88 82 ASN A O 1
ATOM 648 N N . ASN A 1 83 ? -1.942 0.541 -3.902 1.00 95.31 83 ASN A N 1
ATOM 649 C CA . ASN A 1 83 ? -1.581 -0.386 -4.956 1.00 95.31 83 ASN A CA 1
ATOM 650 C C . ASN A 1 83 ? -0.067 -0.574 -5.007 1.00 95.31 83 ASN A C 1
ATOM 652 O O . ASN A 1 83 ? 0.705 0.368 -4.803 1.00 95.31 83 ASN A O 1
ATOM 656 N N . ARG A 1 84 ? 0.357 -1.794 -5.342 1.00 93.62 84 ARG A N 1
ATOM 657 C CA . ARG A 1 84 ? 1.751 -2.076 -5.684 1.00 93.62 84 ARG A CA 1
ATOM 658 C C . ARG A 1 84 ? 2.137 -1.283 -6.934 1.00 93.62 84 ARG A C 1
ATOM 660 O O . ARG A 1 84 ? 1.368 -1.223 -7.898 1.00 93.62 84 ARG A O 1
ATOM 667 N N . LYS A 1 85 ? 3.332 -0.689 -6.940 1.00 90.12 85 LYS A N 1
ATOM 668 C CA . LYS A 1 85 ? 3.904 -0.027 -8.123 1.00 90.12 85 LYS A CA 1
ATOM 669 C C . LYS A 1 85 ? 5.259 -0.638 -8.446 1.00 90.12 85 LYS A C 1
ATOM 671 O O . LYS A 1 85 ? 6.150 -0.658 -7.605 1.00 90.12 85 LYS A O 1
ATOM 676 N N . ILE A 1 86 ? 5.430 -1.114 -9.673 1.00 84.25 86 ILE A N 1
ATOM 677 C CA . ILE A 1 86 ? 6.716 -1.616 -10.159 1.00 84.25 86 ILE A CA 1
ATOM 678 C C . ILE A 1 86 ? 7.350 -0.528 -11.018 1.00 84.25 86 ILE A C 1
ATOM 680 O O . ILE A 1 86 ? 6.833 -0.179 -12.077 1.00 84.25 86 ILE A O 1
ATOM 684 N N . LEU A 1 87 ? 8.457 0.034 -10.540 1.00 79.12 87 LEU A N 1
ATOM 685 C CA . LEU A 1 87 ? 9.203 1.062 -11.253 1.00 79.12 87 LEU A CA 1
ATOM 686 C C . LEU A 1 87 ? 10.283 0.396 -12.105 1.00 79.12 87 LEU A C 1
ATOM 688 O O . LEU A 1 87 ? 11.249 -0.171 -11.583 1.00 79.12 87 LEU A O 1
ATOM 692 N N . VAL A 1 88 ? 10.137 0.498 -13.424 1.00 63.91 88 VAL A N 1
ATOM 693 C CA . VAL A 1 88 ? 11.158 0.037 -14.367 1.00 63.91 88 VAL A CA 1
ATOM 694 C C . VAL A 1 88 ? 12.327 1.025 -14.327 1.00 63.91 88 VAL A C 1
ATOM 696 O O . VAL A 1 88 ? 12.195 2.191 -14.683 1.00 63.91 88 VAL A O 1
ATOM 699 N N . SER A 1 89 ? 13.468 0.566 -13.816 1.00 57.59 89 SER A N 1
ATOM 700 C CA . SER A 1 89 ? 14.735 1.305 -13.812 1.00 57.59 89 SER A CA 1
ATOM 701 C C . SER A 1 89 ? 15.478 1.063 -15.128 1.00 57.59 89 SER A C 1
ATOM 703 O O . SER A 1 89 ? 15.469 -0.063 -15.619 1.00 57.59 89 SER A O 1
ATOM 705 N N . ASN A 1 90 ? 16.195 2.062 -15.652 1.00 52.72 90 ASN A N 1
ATOM 706 C CA . ASN A 1 90 ? 17.027 1.936 -16.861 1.00 52.72 90 ASN A CA 1
ATOM 707 C C . ASN A 1 90 ? 18.124 0.851 -16.755 1.00 52.72 90 ASN A C 1
ATOM 709 O O . ASN A 1 90 ? 18.624 0.392 -17.775 1.00 52.72 90 ASN A O 1
ATOM 713 N N . GLN A 1 91 ? 18.449 0.362 -15.549 1.00 50.78 91 GLN A N 1
ATOM 714 C CA . GLN A 1 91 ? 19.307 -0.822 -15.359 1.00 50.78 91 GLN A CA 1
ATOM 715 C C . GLN A 1 91 ? 18.655 -2.153 -15.778 1.00 50.78 91 GLN A C 1
ATOM 717 O O . GLN A 1 91 ? 19.324 -3.180 -15.810 1.00 50.78 91 GLN A O 1
ATOM 722 N N . ALA A 1 92 ? 17.364 -2.153 -16.112 1.00 52.53 92 ALA A N 1
ATOM 723 C CA . ALA A 1 92 ? 16.673 -3.298 -16.692 1.00 52.53 92 ALA A CA 1
ATOM 724 C C . ALA A 1 92 ? 16.841 -3.384 -18.221 1.00 52.53 92 ALA A C 1
ATOM 726 O O . ALA A 1 92 ? 16.261 -4.277 -18.821 1.00 52.53 92 ALA A O 1
ATOM 727 N N . GLY A 1 93 ? 17.607 -2.489 -18.863 1.00 58.88 93 GLY A N 1
ATOM 728 C CA . GLY A 1 93 ? 17.738 -2.428 -20.325 1.00 58.88 93 GLY A CA 1
ATOM 729 C C . GLY A 1 93 ? 18.087 -3.776 -20.964 1.00 58.88 93 GLY A C 1
ATOM 730 O O . GLY A 1 93 ? 17.318 -4.285 -21.776 1.00 58.88 93 GLY A O 1
ATOM 731 N N . LYS A 1 94 ? 19.181 -4.407 -20.524 1.00 69.12 94 LYS A N 1
ATOM 732 C CA . LYS A 1 94 ? 19.625 -5.698 -21.069 1.00 69.12 94 LYS A CA 1
ATOM 733 C C . LYS A 1 94 ? 18.717 -6.859 -20.676 1.00 69.12 94 LYS A C 1
ATOM 735 O O . LYS A 1 94 ? 18.330 -7.637 -21.537 1.00 69.12 94 LYS A O 1
ATOM 740 N N . SER A 1 95 ? 18.307 -6.955 -19.412 1.00 66.44 95 SER A N 1
ATOM 741 C CA . SER A 1 95 ? 17.422 -8.043 -18.970 1.00 66.44 95 SER A CA 1
ATOM 742 C C . SER A 1 95 ? 16.022 -7.961 -19.598 1.00 66.44 95 SER A C 1
ATOM 744 O O . SER A 1 95 ? 15.442 -8.992 -19.925 1.00 66.44 95 SER A O 1
ATOM 746 N N . ASN A 1 96 ? 15.491 -6.757 -19.835 1.00 66.44 96 ASN A N 1
ATOM 747 C CA . ASN A 1 96 ? 14.221 -6.558 -20.540 1.00 66.44 96 ASN A CA 1
ATOM 748 C C . ASN A 1 96 ? 14.356 -6.846 -22.038 1.00 66.44 96 ASN A C 1
ATOM 750 O O . ASN A 1 96 ? 13.441 -7.428 -22.617 1.00 66.44 96 ASN A O 1
ATOM 754 N N . LEU A 1 97 ? 15.478 -6.465 -22.658 1.00 70.38 97 LEU A N 1
ATOM 755 C CA . LEU A 1 97 ? 15.773 -6.786 -24.054 1.00 70.38 97 LEU A CA 1
ATOM 756 C C . LEU A 1 97 ? 15.874 -8.303 -24.250 1.00 70.38 97 LEU A C 1
ATOM 758 O O . LEU A 1 97 ? 15.185 -8.843 -25.109 1.00 70.38 97 LEU A O 1
ATOM 762 N N . LEU A 1 98 ? 16.635 -8.996 -23.400 1.00 75.94 98 LEU A N 1
ATOM 763 C CA . LEU A 1 98 ? 16.749 -10.458 -23.411 1.00 75.94 98 LEU A CA 1
ATOM 764 C C . LEU A 1 98 ? 15.397 -11.140 -23.173 1.00 75.94 98 LEU A C 1
ATOM 766 O O . LEU A 1 98 ? 15.030 -12.052 -23.909 1.00 75.94 98 LEU A O 1
ATOM 770 N N . SER A 1 99 ? 14.616 -10.655 -22.204 1.00 70.25 99 SER A N 1
ATOM 771 C CA . SER A 1 99 ? 13.263 -11.161 -21.938 1.00 70.25 99 SER A CA 1
ATOM 772 C C . SER A 1 99 ? 12.336 -10.975 -23.148 1.00 70.25 99 SER A C 1
ATOM 774 O O . SER A 1 99 ? 11.607 -11.894 -23.529 1.00 70.25 99 SER A O 1
ATOM 776 N N . ARG A 1 100 ? 12.406 -9.822 -23.828 1.00 75.06 100 ARG A N 1
ATOM 777 C CA . ARG A 1 100 ? 11.608 -9.560 -25.031 1.00 75.06 100 ARG A CA 1
ATOM 778 C C . ARG A 1 100 ? 12.051 -10.409 -26.222 1.00 75.06 100 ARG A C 1
ATOM 780 O O . ARG A 1 100 ? 11.183 -10.926 -26.918 1.00 75.06 100 ARG A O 1
ATOM 787 N N . LEU A 1 101 ? 13.353 -10.572 -26.443 1.00 82.62 101 LEU A N 1
ATOM 788 C CA . LEU A 1 101 ? 13.911 -11.409 -27.511 1.00 82.62 101 LEU A CA 1
ATOM 789 C C . LEU A 1 101 ? 13.528 -12.881 -27.315 1.00 82.62 101 LEU A C 1
ATOM 791 O O . LEU A 1 101 ? 12.986 -13.498 -28.230 1.00 82.62 101 LEU A O 1
ATOM 795 N N . SER A 1 102 ? 13.661 -13.394 -26.090 1.00 80.31 102 SER A N 1
ATOM 796 C CA . SER A 1 102 ? 13.222 -14.747 -25.738 1.00 80.31 102 SER A CA 1
ATOM 797 C C . SER A 1 102 ? 11.718 -14.940 -25.970 1.00 80.31 102 SER A C 1
ATOM 799 O O . SER A 1 102 ? 11.307 -15.946 -26.545 1.00 80.31 102 SER A O 1
ATOM 801 N N . SER A 1 103 ? 10.888 -13.942 -25.634 1.00 65.56 103 SER A N 1
ATOM 802 C CA . SER A 1 103 ? 9.431 -14.016 -25.841 1.00 65.56 103 SER A CA 1
ATOM 803 C C . SER A 1 103 ? 8.999 -14.128 -27.311 1.00 65.56 103 SER A C 1
ATOM 805 O O . SER A 1 103 ? 7.879 -14.556 -27.582 1.00 65.56 103 SER A O 1
ATOM 807 N N . VAL A 1 104 ? 9.870 -13.758 -28.258 1.00 84.81 104 VAL A N 1
ATOM 808 C CA . VAL A 1 104 ? 9.635 -13.881 -29.708 1.00 84.81 104 VAL A CA 1
ATOM 809 C C . VAL A 1 104 ? 10.470 -14.997 -30.351 1.00 84.81 104 VAL A C 1
ATOM 811 O O . VAL A 1 104 ? 10.549 -15.073 -31.574 1.00 84.81 104 VAL A O 1
ATOM 814 N N . GLY A 1 105 ? 11.080 -15.871 -29.540 1.00 85.06 105 GLY A N 1
ATOM 815 C CA . GLY A 1 105 ? 11.856 -17.025 -30.004 1.00 85.06 105 GLY A CA 1
ATOM 816 C C . GLY A 1 105 ? 13.274 -16.698 -30.475 1.00 85.06 105 GLY A C 1
ATOM 817 O O . GLY A 1 105 ? 13.877 -17.497 -31.185 1.00 85.06 105 GLY A O 1
ATOM 818 N N . ILE A 1 106 ? 13.808 -15.530 -30.111 1.00 81.69 106 ILE A N 1
ATOM 819 C CA . ILE A 1 106 ? 15.175 -15.126 -30.441 1.00 81.69 106 ILE A CA 1
ATOM 820 C C . ILE A 1 106 ? 16.064 -15.397 -29.225 1.00 81.69 106 ILE A C 1
ATOM 822 O O . ILE A 1 106 ? 15.980 -14.701 -28.212 1.00 81.69 106 ILE A O 1
ATOM 826 N N . GLU A 1 107 ? 16.925 -16.406 -29.333 1.00 80.12 107 GLU A N 1
ATOM 827 C CA . GLU A 1 107 ? 17.959 -16.687 -28.335 1.00 80.12 107 GLU A CA 1
ATOM 828 C C . GLU A 1 107 ? 19.204 -15.839 -28.608 1.00 80.12 107 GLU A C 1
ATOM 830 O O . GLU A 1 107 ? 19.730 -15.825 -29.722 1.00 80.12 107 GLU A O 1
ATOM 835 N N . VAL A 1 108 ? 19.673 -15.118 -27.589 1.00 78.69 108 VAL A N 1
ATOM 836 C CA . VAL A 1 108 ? 20.882 -14.289 -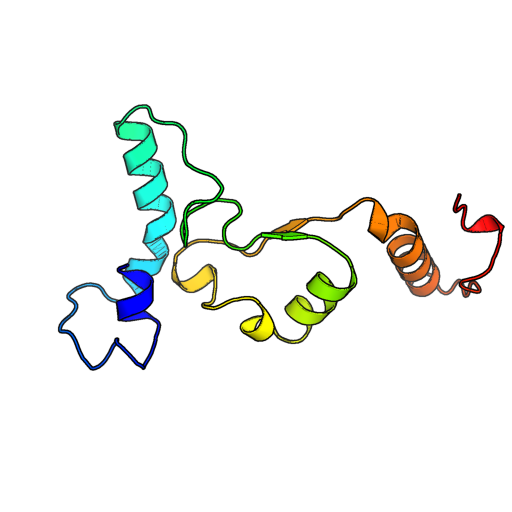27.657 1.00 78.69 108 VAL A CA 1
ATOM 837 C C . VAL A 1 108 ? 21.722 -14.549 -26.415 1.00 78.69 108 VAL A C 1
ATOM 839 O O . VAL A 1 108 ? 21.185 -14.607 -25.308 1.00 78.69 108 VAL A O 1
ATOM 842 N N . ASP A 1 109 ? 23.033 -14.714 -26.603 1.00 76.50 109 ASP A N 1
ATOM 843 C CA . ASP A 1 109 ? 23.984 -14.849 -25.500 1.00 76.50 109 ASP A CA 1
ATOM 844 C C . ASP A 1 109 ? 24.025 -13.542 -24.701 1.00 76.50 109 ASP A C 1
ATOM 846 O O . ASP A 1 109 ? 24.106 -12.450 -25.263 1.00 76.50 109 ASP A O 1
ATOM 850 N N . AS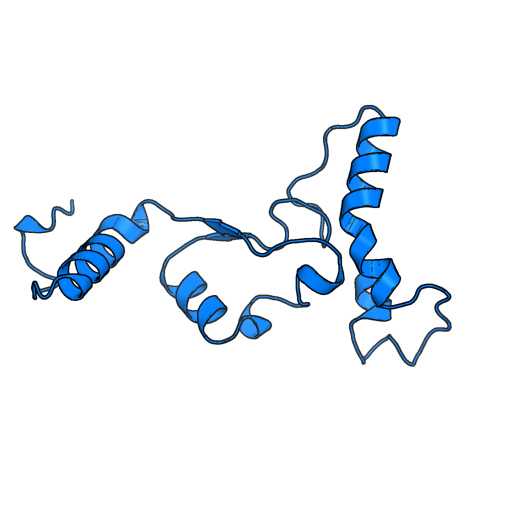P A 1 110 ? 24.013 -13.651 -23.376 1.00 66.81 110 ASP A N 1
ATOM 851 C CA . ASP A 1 110 ? 24.154 -12.518 -22.467 1.00 66.81 110 ASP A CA 1
ATOM 852 C C . ASP A 1 110 ? 25.433 -11.692 -22.755 1.00 66.81 110 ASP A C 1
ATOM 854 O O . ASP A 1 110 ? 25.478 -10.496 -22.474 1.00 66.81 110 ASP A O 1
ATOM 858 N N . LYS A 1 111 ? 26.472 -12.281 -23.356 1.00 67.56 111 LYS A N 1
ATOM 859 C CA . LYS A 1 111 ? 27.738 -11.609 -23.705 1.00 67.56 111 LYS A CA 1
ATOM 860 C C . LYS A 1 111 ? 27.799 -11.055 -25.131 1.00 67.56 111 LYS A C 1
ATOM 862 O O . LYS A 1 111 ? 28.866 -10.616 -25.552 1.00 67.56 111 LYS A O 1
ATOM 867 N N . ASP A 1 112 ? 26.697 -11.077 -25.874 1.00 73.94 112 ASP A N 1
ATOM 868 C CA . ASP A 1 112 ? 26.668 -10.582 -27.248 1.00 73.94 112 ASP A CA 1
ATOM 869 C C . ASP A 1 112 ? 26.892 -9.059 -27.295 1.00 73.94 112 ASP A C 1
ATOM 871 O O . ASP A 1 112 ? 26.113 -8.280 -26.742 1.00 73.94 112 ASP A O 1
ATOM 875 N N . GLU A 1 113 ? 27.956 -8.625 -27.976 1.00 71.00 113 GLU A N 1
ATOM 876 C CA . GLU A 1 113 ? 28.347 -7.213 -28.111 1.00 71.00 113 GLU A CA 1
ATOM 877 C C . GLU A 1 113 ? 27.243 -6.344 -28.746 1.00 71.00 113 GLU A C 1
ATOM 879 O O . GLU A 1 113 ? 27.167 -5.139 -28.493 1.00 71.00 113 GLU A O 1
ATOM 884 N N . ARG A 1 114 ? 26.325 -6.951 -29.513 1.00 74.06 114 ARG A N 1
ATOM 885 C CA . ARG A 1 114 ? 25.172 -6.271 -30.130 1.00 74.06 114 ARG A CA 1
ATOM 886 C C . ARG A 1 114 ? 24.087 -5.888 -29.122 1.00 74.06 114 ARG A C 1
ATOM 888 O O . ARG A 1 114 ? 23.217 -5.088 -29.459 1.00 74.06 114 ARG A O 1
ATOM 895 N N . LEU A 1 115 ? 24.130 -6.427 -27.899 1.00 69.31 115 LEU A N 1
ATOM 896 C CA . LEU A 1 115 ? 23.208 -6.070 -26.814 1.00 69.31 115 LEU A CA 1
ATOM 897 C C . LEU A 1 115 ? 23.512 -4.700 -26.188 1.00 69.31 115 LEU A C 1
ATOM 899 O O . LEU A 1 115 ? 22.733 -4.252 -25.349 1.00 69.31 115 LEU A O 1
ATOM 903 N N . GLY A 1 116 ? 24.595 -4.030 -26.606 1.00 57.06 116 GLY A N 1
ATOM 904 C CA . GLY A 1 116 ? 24.862 -2.623 -26.312 1.00 57.06 116 GLY A CA 1
ATOM 905 C C . GLY A 1 116 ? 24.943 -2.312 -24.818 1.00 57.06 116 GLY A C 1
ATOM 906 O O . GLY A 1 116 ? 24.012 -1.744 -24.251 1.00 57.06 116 GLY A O 1
ATOM 907 N N . ILE A 1 117 ? 26.073 -2.635 -24.186 1.00 49.03 117 ILE A N 1
ATOM 908 C CA . ILE A 1 117 ? 26.434 -2.071 -22.880 1.00 49.03 117 ILE A CA 1
ATOM 909 C C . ILE A 1 117 ? 27.859 -1.518 -22.954 1.00 49.03 117 ILE A C 1
ATOM 911 O O . ILE A 1 117 ? 28.810 -2.281 -23.107 1.00 49.03 117 ILE A O 1
ATOM 915 N N . TYR A 1 118 ? 27.974 -0.198 -22.800 1.00 40.75 118 TYR A N 1
ATOM 916 C CA . TYR A 1 118 ? 29.009 0.408 -21.961 1.00 40.75 118 TYR A CA 1
ATOM 917 C C . TYR A 1 118 ? 28.400 0.659 -20.580 1.00 40.75 118 TYR A C 1
ATOM 919 O O . TYR A 1 118 ? 27.204 1.040 -20.540 1.00 40.75 118 TYR A O 1
#

Radius of gyration: 19.77 Å; chains: 1; bounding box: 43×40×52 Å

Secondary structure (DSSP, 8-state):
-HHHHHH-HHHHTTS--SS-TTGGGGHHHHHHHHHHHTT----TT-TTTSTTTTEEESHHHHHHHHH-GGGT-SS-GGGGT---EEE--GGGHHHHHHHHHHHTT----TT-GGG---

Foldseek 3Di:
DVCCQCFDPVRVVPDDDPDHLQNLLCQLVVQVVVCVVVVHDDDLCPDLNHQCNQEDEDDPRVVVCVVPVVVPDVGASNSRNYHHHYDYDPVCLLVVVCVVCVVVVHHDDSPDVVSDDD

Sequence (118 aa):
MLPTLILKDMYSGKYDISISKDELKNLKTISLLLDDILNRQPNKHQPYVGDNAFAHKGGLHVSAVMKDPSTYEHVKPEDIGNNRKILVSNQAGKSNLLSRLSSVGIEVDDKDERLGIY

pLDDT: mean 84.67, std 13.46, range [40.75, 98.31]